Protein AF-A0AB33IJG3-F1 (afdb_monomer)

Structure (mmCIF, N/CA/C/O backbone):
data_AF-A0AB33IJG3-F1
#
_entry.id   AF-A0AB33IJG3-F1
#
loop_
_atom_site.group_PDB
_atom_site.id
_atom_site.type_symbol
_atom_site.label_atom_id
_atom_site.label_alt_id
_atom_site.label_comp_id
_atom_site.label_asym_id
_atom_site.label_entity_id
_atom_site.label_seq_id
_atom_site.pdbx_PDB_ins_code
_atom_site.Cartn_x
_atom_site.Cartn_y
_atom_site.Cartn_z
_atom_site.occupancy
_atom_site.B_iso_or_equiv
_atom_site.auth_seq_id
_atom_site.auth_comp_id
_atom_site.auth_asym_id
_atom_site.auth_atom_id
_atom_site.pdbx_PDB_model_num
ATOM 1 N N . MET A 1 1 ? 15.865 17.191 -61.580 1.00 46.16 1 MET A N 1
ATOM 2 C CA . MET A 1 1 ? 15.061 16.407 -60.621 1.00 46.16 1 MET A CA 1
ATOM 3 C C . MET A 1 1 ? 15.928 16.111 -59.413 1.00 46.16 1 MET A C 1
ATOM 5 O O . MET A 1 1 ? 16.702 15.171 -59.471 1.00 46.16 1 MET A O 1
ATOM 9 N N . THR A 1 2 ? 15.818 16.900 -58.347 1.00 46.81 2 THR A N 1
ATOM 10 C CA . THR A 1 2 ? 16.327 16.485 -57.034 1.00 46.81 2 THR A CA 1
ATOM 11 C C . THR A 1 2 ? 15.341 17.005 -56.003 1.00 46.81 2 THR A C 1
ATOM 13 O O . THR A 1 2 ? 15.429 18.148 -55.564 1.00 46.81 2 THR A O 1
ATOM 16 N N . MET A 1 3 ? 14.319 16.201 -55.711 1.00 41.41 3 MET A N 1
ATOM 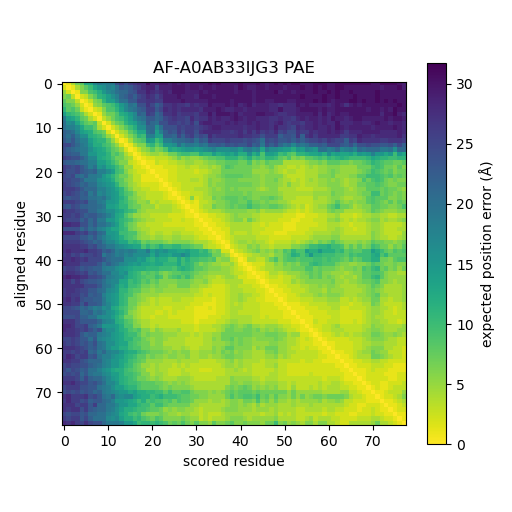17 C CA . MET A 1 3 ? 13.457 16.452 -54.564 1.00 41.41 3 MET A CA 1
ATOM 18 C C . MET A 1 3 ? 14.261 16.102 -53.318 1.00 41.41 3 MET A C 1
ATOM 20 O O . MET A 1 3 ? 14.586 14.938 -53.097 1.00 41.41 3 MET A O 1
ATOM 24 N N . GLY A 1 4 ? 14.626 17.125 -52.548 1.00 51.28 4 GLY A N 1
ATOM 25 C CA . GLY A 1 4 ? 15.123 16.948 -51.194 1.00 51.28 4 GLY A CA 1
ATOM 26 C C . GLY A 1 4 ? 14.025 16.287 -50.376 1.00 51.28 4 GLY A C 1
ATOM 27 O O . GLY A 1 4 ? 13.010 16.912 -50.074 1.00 51.28 4 GLY A O 1
ATOM 28 N N . ALA A 1 5 ? 14.210 15.006 -50.075 1.00 41.91 5 ALA A N 1
ATOM 29 C CA . ALA A 1 5 ? 13.436 14.323 -49.062 1.00 41.91 5 ALA A CA 1
ATOM 30 C C . ALA A 1 5 ? 13.691 15.055 -47.743 1.00 41.91 5 ALA A C 1
ATOM 32 O O . ALA A 1 5 ? 14.817 15.076 -47.255 1.00 41.91 5 ALA A O 1
ATOM 33 N N . PHE A 1 6 ? 12.659 15.702 -47.210 1.00 56.34 6 PHE A N 1
ATOM 34 C CA . PHE A 1 6 ? 12.645 16.151 -45.827 1.00 56.34 6 PHE A CA 1
ATOM 35 C C . PHE A 1 6 ? 12.730 14.874 -44.977 1.00 56.34 6 PHE A C 1
ATOM 37 O O . PHE A 1 6 ? 11.797 14.068 -45.041 1.00 56.34 6 PHE A O 1
ATOM 44 N N . PRO A 1 7 ? 13.820 14.615 -44.232 1.00 50.84 7 PRO A N 1
ATOM 45 C CA . PRO A 1 7 ? 13.764 13.580 -43.222 1.00 50.84 7 PRO A CA 1
ATOM 46 C C . PRO A 1 7 ? 12.856 14.149 -42.136 1.00 50.84 7 PRO A C 1
ATOM 48 O O . PRO A 1 7 ? 13.253 15.042 -41.394 1.00 50.84 7 PRO A O 1
ATOM 51 N N . SER A 1 8 ? 11.591 13.732 -42.112 1.00 52.06 8 SER A N 1
ATOM 52 C CA . SER A 1 8 ? 10.688 14.107 -41.029 1.00 52.06 8 SER A CA 1
ATOM 53 C C . SER A 1 8 ? 11.311 13.615 -39.714 1.00 52.06 8 SER A C 1
ATOM 55 O O . SER A 1 8 ? 11.416 12.403 -39.533 1.00 52.06 8 SER A O 1
ATOM 57 N N . PRO A 1 9 ? 11.709 14.504 -38.783 1.00 51.81 9 PRO A N 1
ATOM 58 C CA . PRO A 1 9 ? 12.416 14.139 -37.549 1.00 51.81 9 PRO A CA 1
ATOM 59 C C . PRO A 1 9 ? 11.503 13.455 -36.515 1.00 51.81 9 PRO A C 1
ATOM 61 O O . PRO A 1 9 ? 11.896 13.221 -35.380 1.00 51.81 9 PRO A O 1
ATOM 64 N N . ALA A 1 10 ? 10.267 13.136 -36.899 1.00 53.62 10 ALA A N 1
ATOM 65 C CA . ALA A 1 10 ? 9.239 12.588 -36.026 1.00 53.62 10 ALA A CA 1
ATOM 66 C C . ALA A 1 10 ? 9.386 11.076 -35.758 1.00 53.62 10 ALA A C 1
ATOM 68 O O . ALA A 1 10 ? 8.540 10.510 -35.076 1.00 53.62 10 ALA A O 1
ATOM 69 N N . GLN A 1 11 ? 10.415 10.409 -36.297 1.00 49.97 11 GLN A N 1
ATOM 70 C CA . GLN A 1 11 ? 10.620 8.965 -36.100 1.00 49.97 11 GLN A CA 1
ATOM 71 C C . GLN A 1 11 ? 11.354 8.597 -34.803 1.00 49.97 11 GLN A C 1
ATOM 73 O O . GLN A 1 11 ? 11.246 7.449 -34.385 1.00 49.97 11 GLN A O 1
ATOM 78 N N . ASP A 1 12 ? 12.014 9.544 -34.129 1.00 50.41 12 ASP A N 1
ATOM 79 C CA . ASP A 1 12 ? 12.764 9.255 -32.893 1.00 50.41 12 ASP A CA 1
ATOM 80 C C . ASP A 1 12 ? 12.033 9.649 -31.605 1.00 50.41 12 ASP A C 1
ATOM 82 O O . ASP A 1 12 ? 12.559 9.467 -30.509 1.00 50.41 12 ASP A O 1
ATOM 86 N N . TYR A 1 13 ? 10.798 10.141 -31.704 1.00 52.06 13 TYR A N 1
ATOM 87 C CA . TYR A 1 13 ? 9.971 10.400 -30.531 1.00 52.06 13 TYR A CA 1
ATOM 88 C C . TYR A 1 13 ? 8.891 9.328 -30.405 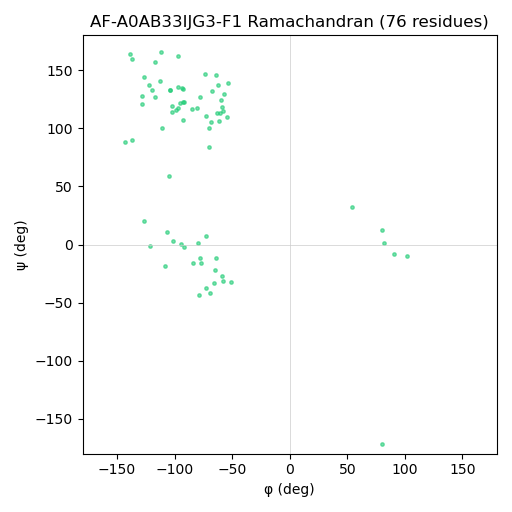1.00 52.06 13 TYR A C 1
ATOM 90 O O . TYR A 1 13 ? 7.692 9.596 -30.418 1.00 52.06 13 TYR A O 1
ATOM 98 N N . VAL A 1 14 ? 9.335 8.073 -30.299 1.00 60.88 14 VAL A N 1
ATOM 99 C CA . VAL A 1 14 ? 8.529 7.051 -29.631 1.00 60.88 14 VAL A CA 1
ATOM 100 C C . VAL A 1 14 ? 8.562 7.431 -28.157 1.00 60.88 14 VAL A C 1
ATOM 102 O O . VAL A 1 14 ? 9.433 7.002 -27.404 1.00 60.88 14 VAL A O 1
ATOM 105 N N . GLU A 1 15 ? 7.674 8.343 -27.776 1.00 63.91 15 GLU A N 1
ATOM 106 C CA . GLU A 1 15 ? 7.424 8.664 -26.381 1.00 63.91 15 GLU A CA 1
ATOM 107 C C . GLU A 1 15 ? 7.080 7.335 -25.698 1.00 63.91 15 GLU A C 1
ATOM 109 O O . GLU A 1 15 ? 6.093 6.684 -26.044 1.00 63.91 15 GLU A O 1
ATOM 114 N N . LYS A 1 16 ? 7.983 6.846 -24.839 1.00 68.19 16 LYS A N 1
ATOM 115 C CA . LYS A 1 16 ? 7.814 5.555 -24.171 1.00 68.19 16 LYS A CA 1
ATOM 116 C C . LYS A 1 16 ? 6.506 5.643 -23.382 1.00 68.19 16 LYS A C 1
ATOM 118 O O . LYS A 1 16 ? 6.384 6.520 -22.526 1.00 68.19 16 LYS A O 1
ATOM 123 N N . GLU A 1 17 ? 5.531 4.791 -23.704 1.00 77.88 17 GLU A N 1
ATOM 124 C CA . GLU A 1 17 ? 4.255 4.776 -22.987 1.00 77.88 17 GLU A CA 1
ATOM 125 C C . GLU A 1 17 ? 4.510 4.633 -21.482 1.00 77.88 17 GLU A C 1
ATOM 127 O O . GLU A 1 17 ? 5.404 3.900 -21.049 1.00 77.88 17 GLU A O 1
ATOM 132 N N . LEU A 1 18 ? 3.743 5.377 -20.685 1.00 79.81 18 LEU A N 1
ATOM 133 C CA . LEU A 1 18 ? 3.914 5.421 -19.241 1.00 79.81 18 LEU A CA 1
ATOM 134 C C . LEU A 1 18 ? 3.522 4.071 -18.622 1.00 79.81 18 LEU A C 1
ATOM 136 O O . LEU A 1 18 ? 2.337 3.772 -18.480 1.00 79.81 18 LEU A O 1
ATOM 140 N N . ASP A 1 19 ? 4.507 3.272 -18.211 1.00 85.06 19 ASP A N 1
ATOM 141 C CA . ASP A 1 19 ? 4.260 2.041 -17.457 1.00 85.06 19 ASP A CA 1
ATOM 142 C C . ASP A 1 19 ? 4.328 2.317 -15.949 1.00 85.06 19 ASP A C 1
ATOM 144 O O . ASP A 1 19 ? 5.400 2.491 -15.365 1.00 85.06 19 ASP A O 1
ATOM 148 N N . LEU A 1 20 ? 3.167 2.310 -15.289 1.00 83.44 20 LEU A N 1
ATOM 149 C CA . LEU A 1 20 ? 3.069 2.446 -13.832 1.00 83.44 20 LEU A CA 1
ATOM 150 C C . LEU A 1 20 ? 3.831 1.343 -13.086 1.00 83.44 20 LEU A C 1
ATOM 152 O O . LEU A 1 20 ? 4.299 1.568 -11.972 1.00 83.44 20 LEU A O 1
ATOM 156 N N . ASN A 1 21 ? 3.993 0.162 -13.688 1.00 85.50 21 ASN A N 1
ATOM 157 C CA . ASN A 1 21 ? 4.802 -0.894 -13.095 1.00 85.50 21 ASN A CA 1
ATOM 158 C C . ASN A 1 21 ? 6.285 -0.512 -13.109 1.00 85.50 21 ASN A C 1
ATOM 160 O O . ASN A 1 21 ? 6.964 -0.733 -12.115 1.00 85.50 21 ASN A O 1
ATOM 164 N N . GLU A 1 22 ? 6.798 0.076 -14.194 1.00 84.75 22 GLU A N 1
ATOM 165 C CA . GLU A 1 22 ? 8.188 0.555 -14.229 1.00 84.75 22 GLU A CA 1
ATOM 166 C C . GLU A 1 22 ? 8.417 1.715 -13.248 1.00 84.75 22 GLU A C 1
ATOM 168 O O . GLU A 1 22 ? 9.496 1.822 -12.668 1.00 84.75 22 GLU A O 1
ATOM 173 N N . LEU A 1 23 ? 7.405 2.561 -13.036 1.00 84.31 23 LEU A N 1
ATOM 174 C CA . LEU A 1 23 ? 7.508 3.721 -12.151 1.00 84.31 23 LEU A CA 1
ATOM 175 C C . LEU A 1 23 ? 7.394 3.375 -10.665 1.00 84.31 23 LEU A C 1
ATOM 177 O O . LEU A 1 23 ? 8.137 3.919 -9.850 1.00 84.31 23 LEU A O 1
ATOM 181 N N . CYS A 1 24 ? 6.448 2.510 -10.300 1.00 84.75 24 CYS A N 1
ATOM 182 C CA . CYS A 1 24 ? 6.074 2.285 -8.903 1.00 84.75 24 CYS A CA 1
ATOM 183 C C . CYS A 1 24 ? 6.542 0.932 -8.357 1.00 84.75 24 CYS A C 1
ATOM 185 O O . CYS A 1 24 ? 6.588 0.754 -7.141 1.00 84.75 24 CYS A O 1
ATOM 187 N N . ILE A 1 25 ? 6.881 -0.035 -9.218 1.00 87.94 25 ILE A N 1
ATOM 188 C CA . ILE A 1 25 ? 7.184 -1.408 -8.800 1.00 87.94 25 ILE A CA 1
ATOM 189 C C . ILE A 1 25 ? 8.666 -1.712 -9.002 1.00 87.94 25 ILE A C 1
ATOM 191 O O . ILE A 1 25 ? 9.110 -2.091 -10.084 1.00 87.94 25 ILE A O 1
ATOM 195 N N . ARG A 1 26 ? 9.440 -1.642 -7.912 1.00 84.19 26 ARG A N 1
ATOM 196 C CA . ARG A 1 26 ? 10.854 -2.061 -7.918 1.00 84.19 26 ARG A CA 1
ATOM 197 C C . ARG A 1 26 ? 11.003 -3.582 -7.982 1.00 84.19 26 ARG A C 1
ATOM 199 O O . ARG A 1 26 ? 11.920 -4.079 -8.633 1.00 84.19 26 ARG A O 1
ATOM 206 N N . ARG A 1 27 ? 10.124 -4.332 -7.305 1.00 87.56 27 ARG A N 1
ATOM 207 C CA . ARG A 1 27 ? 10.213 -5.796 -7.171 1.00 87.56 27 ARG A CA 1
ATOM 208 C C . ARG A 1 27 ? 8.847 -6.453 -7.354 1.00 87.56 27 ARG A C 1
ATOM 210 O O . ARG A 1 27 ? 8.133 -6.730 -6.399 1.00 87.56 27 ARG A O 1
ATOM 217 N N . ARG A 1 28 ? 8.509 -6.813 -8.597 1.00 84.50 28 ARG A N 1
ATOM 218 C CA . ARG A 1 28 ? 7.195 -7.404 -8.941 1.00 84.50 28 ARG A CA 1
ATOM 219 C C . ARG A 1 28 ? 6.779 -8.603 -8.074 1.00 84.50 28 ARG A C 1
ATOM 221 O O . ARG A 1 28 ? 5.596 -8.781 -7.834 1.00 84.50 28 ARG A O 1
ATOM 228 N N . ALA A 1 29 ? 7.725 -9.416 -7.599 1.00 88.06 29 ALA A N 1
ATOM 229 C CA . ALA A 1 29 ? 7.436 -10.603 -6.785 1.00 88.06 29 ALA A CA 1
ATOM 230 C C . ALA A 1 29 ? 7.093 -10.303 -5.308 1.00 88.06 29 ALA A C 1
ATOM 232 O O . ALA A 1 29 ? 6.585 -11.178 -4.602 1.00 88.06 29 ALA A O 1
ATOM 233 N N . SER A 1 30 ? 7.399 -9.098 -4.822 1.00 89.25 30 SER A N 1
ATOM 234 C CA . SER A 1 30 ? 7.149 -8.666 -3.440 1.00 89.25 30 SER A CA 1
ATOM 235 C C . SER A 1 30 ? 6.263 -7.428 -3.340 1.00 89.25 30 SER A C 1
ATOM 237 O O . SER A 1 30 ? 5.932 -7.013 -2.232 1.00 89.25 30 SER A O 1
ATOM 239 N N . THR A 1 31 ? 5.837 -6.872 -4.471 1.00 90.44 31 THR A N 1
ATOM 240 C CA . THR A 1 31 ? 4.935 -5.729 -4.505 1.00 90.44 31 THR A CA 1
ATOM 241 C C . THR A 1 31 ? 3.475 -6.160 -4.595 1.00 90.44 31 THR A C 1
ATOM 243 O O . THR A 1 31 ? 3.113 -7.007 -5.410 1.00 90.44 31 THR A O 1
ATOM 246 N N . PHE A 1 32 ? 2.628 -5.551 -3.772 1.00 88.94 32 PHE A N 1
ATOM 247 C CA . PHE A 1 32 ? 1.184 -5.749 -3.772 1.00 88.94 32 PHE A CA 1
ATOM 248 C C . PHE A 1 32 ? 0.463 -4.411 -3.617 1.00 88.94 32 PHE A C 1
ATOM 250 O O . PHE A 1 32 ? 1.041 -3.418 -3.176 1.00 88.94 32 PHE A O 1
ATOM 257 N N . PHE A 1 33 ? -0.805 -4.388 -4.014 1.00 89.25 33 PHE A N 1
ATOM 258 C CA . PHE A 1 33 ? -1.638 -3.195 -3.948 1.00 89.25 33 PHE A CA 1
ATOM 259 C C . PHE A 1 33 ? -2.615 -3.303 -2.783 1.00 89.25 33 PHE A C 1
ATOM 261 O O . PHE A 1 33 ? -3.279 -4.328 -2.623 1.00 89.25 33 PHE A O 1
ATOM 268 N N . VAL A 1 34 ? -2.723 -2.237 -1.997 1.00 87.56 34 VAL A N 1
ATOM 269 C CA . VAL A 1 34 ? -3.686 -2.119 -0.898 1.00 87.56 34 VAL A CA 1
ATOM 270 C C . VAL A 1 34 ? -4.583 -0.930 -1.183 1.00 87.56 34 VAL A C 1
ATOM 272 O O . VAL A 1 34 ? -4.097 0.139 -1.539 1.00 87.56 34 VAL A O 1
ATOM 275 N N . ARG A 1 35 ? -5.896 -1.106 -1.032 1.00 87.38 35 ARG A N 1
ATOM 276 C CA . ARG A 1 35 ? -6.834 0.013 -1.106 1.00 87.38 35 ARG A CA 1
ATOM 277 C C . ARG A 1 35 ? -7.064 0.557 0.295 1.00 87.38 35 ARG A C 1
ATOM 279 O O . ARG A 1 35 ? -7.494 -0.192 1.172 1.00 87.38 35 ARG A O 1
ATOM 286 N N . ALA A 1 36 ? -6.794 1.841 0.485 1.00 85.75 36 ALA A N 1
ATOM 287 C CA . ALA A 1 36 ? -7.119 2.537 1.714 1.00 85.75 36 ALA A CA 1
ATOM 288 C C . ALA A 1 36 ? -8.639 2.534 1.922 1.00 85.75 36 ALA A C 1
ATOM 290 O O . ALA A 1 36 ? -9.414 2.722 0.981 1.00 85.75 36 ALA A O 1
ATOM 291 N N . SER A 1 37 ? -9.054 2.286 3.161 1.00 82.38 37 SER A N 1
ATOM 292 C CA . SER A 1 37 ? -10.454 2.291 3.571 1.00 82.38 37 SER A CA 1
ATOM 293 C C . SER A 1 37 ? -10.609 3.192 4.788 1.00 82.38 37 SER A C 1
ATOM 295 O O . SER A 1 37 ? -9.924 3.014 5.796 1.00 82.38 37 SER A O 1
ATOM 297 N N . GLY A 1 38 ? -11.541 4.133 4.709 1.00 79.00 38 GLY A N 1
ATOM 298 C CA . GLY A 1 38 ? -11.806 5.125 5.740 1.00 79.00 38 GLY A CA 1
ATOM 299 C C . GLY A 1 38 ? -10.835 6.309 5.738 1.00 79.00 38 GLY A C 1
ATOM 300 O O . GLY A 1 38 ? -10.024 6.506 4.839 1.00 79.00 38 GLY A O 1
ATOM 301 N N . CYS A 1 39 ? -10.947 7.133 6.779 1.00 69.75 39 CYS A N 1
ATOM 302 C CA . CYS A 1 39 ? -10.287 8.439 6.872 1.00 69.75 39 CYS A CA 1
ATOM 303 C C . CYS A 1 39 ? -9.103 8.462 7.850 1.00 69.75 39 CYS A C 1
ATOM 305 O O . CYS A 1 39 ? -8.614 9.535 8.197 1.00 69.75 39 CYS A O 1
ATOM 307 N N . SER A 1 40 ? -8.657 7.298 8.333 1.00 67.12 40 SER A N 1
ATOM 308 C CA . SER A 1 40 ? -7.675 7.183 9.423 1.00 67.12 40 SER A CA 1
ATOM 309 C C . SER A 1 40 ? -6.291 7.749 9.085 1.00 67.12 40 SER A C 1
ATOM 311 O O . SER A 1 40 ? -5.477 7.932 9.986 1.00 67.12 40 SER A O 1
ATOM 313 N N . MET A 1 41 ? -6.031 8.052 7.810 1.00 70.94 41 MET A N 1
ATOM 314 C CA . MET A 1 41 ? -4.742 8.524 7.311 1.00 70.94 41 MET A CA 1
ATOM 315 C C . MET A 1 41 ? -4.795 9.831 6.516 1.00 70.94 41 MET A C 1
ATOM 317 O O . MET A 1 41 ? -3.853 10.151 5.789 1.00 70.94 41 MET A O 1
ATOM 321 N N . GLN A 1 42 ? -5.852 10.627 6.677 1.00 76.88 42 GLN A N 1
ATOM 322 C CA . GLN A 1 42 ? -5.938 11.920 5.990 1.00 76.88 42 GLN A CA 1
ATOM 323 C C . GLN A 1 42 ? -4.764 12.850 6.338 1.00 76.88 42 GLN A C 1
ATOM 325 O O . GLN A 1 42 ? -4.292 13.589 5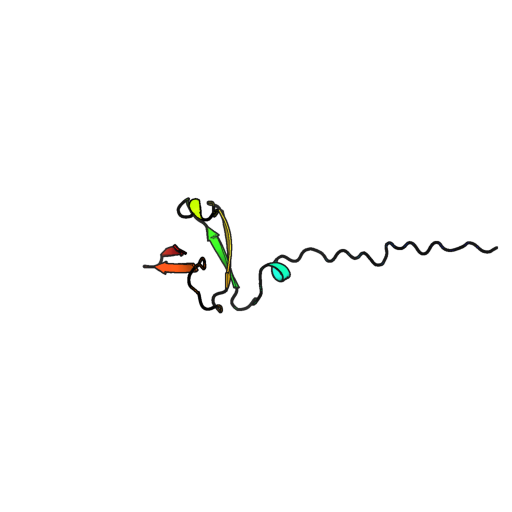.478 1.00 76.88 42 GLN A O 1
ATOM 330 N N . GLU A 1 43 ? -4.225 12.760 7.558 1.00 75.56 43 GLU A N 1
ATOM 331 C CA . GLU A 1 43 ? -3.036 13.515 7.984 1.00 75.56 43 GLU A CA 1
ATOM 332 C C . GLU A 1 43 ? -1.761 13.133 7.211 1.00 75.56 43 GLU A C 1
ATOM 334 O O . GLU A 1 43 ? -0.818 13.918 7.133 1.00 75.56 43 GLU A O 1
ATOM 339 N N . LEU A 1 44 ? -1.732 11.935 6.618 1.00 76.25 44 LEU A N 1
ATOM 340 C CA . LEU A 1 44 ? -0.649 11.451 5.758 1.00 76.25 44 LEU A CA 1
ATOM 341 C C . LEU A 1 44 ? -0.927 11.705 4.268 1.00 76.25 44 LEU A C 1
ATOM 343 O O . LEU A 1 44 ? -0.100 11.352 3.432 1.00 76.25 44 LEU A O 1
ATOM 347 N N . GLY A 1 45 ? -2.068 12.318 3.937 1.00 81.88 45 GLY A N 1
ATOM 348 C CA . GLY A 1 45 ? -2.512 12.543 2.563 1.00 81.88 45 GLY A CA 1
ATOM 349 C C . GLY A 1 45 ? -3.159 11.324 1.901 1.00 81.88 45 GLY A C 1
ATOM 350 O O . GLY A 1 45 ? -3.352 11.353 0.692 1.00 81.88 45 GLY A O 1
ATOM 351 N N . LEU A 1 46 ? -3.493 10.278 2.668 1.00 83.75 46 LEU A N 1
ATOM 352 C CA . LEU A 1 46 ? -4.177 9.082 2.171 1.00 83.75 46 LEU A CA 1
ATOM 353 C C . LEU A 1 46 ? -5.680 9.190 2.445 1.00 83.75 46 LEU A C 1
ATOM 355 O O . LEU A 1 46 ? -6.121 9.264 3.597 1.00 83.75 46 LEU A O 1
ATOM 359 N N . CYS A 1 47 ? -6.457 9.209 1.369 1.00 85.25 47 CYS A N 1
ATOM 360 C CA . CYS A 1 47 ? -7.909 9.266 1.385 1.00 85.25 47 CYS A CA 1
ATOM 361 C C . CYS A 1 47 ? -8.534 7.875 1.228 1.00 85.25 47 CYS A C 1
ATOM 363 O O . CYS A 1 47 ? -7.908 6.920 0.765 1.00 85.25 47 CYS A O 1
ATOM 365 N N . ASP A 1 48 ? -9.811 7.775 1.595 1.00 86.31 48 ASP A N 1
ATOM 366 C CA . ASP A 1 48 ? -10.614 6.588 1.307 1.00 86.31 48 ASP A CA 1
ATOM 367 C C . ASP A 1 48 ? -10.636 6.312 -0.204 1.00 86.31 48 ASP A C 1
ATOM 369 O O . ASP A 1 48 ? -10.912 7.205 -1.006 1.00 86.31 48 ASP A O 1
ATOM 373 N N . GLY A 1 49 ? -10.341 5.069 -0.584 1.00 87.00 49 GLY A N 1
ATOM 374 C CA . GLY A 1 49 ? -10.291 4.640 -1.980 1.00 87.00 49 GLY A CA 1
ATOM 375 C C . GLY A 1 49 ? -8.926 4.764 -2.657 1.00 87.00 49 GLY A C 1
ATOM 376 O O . GLY A 1 49 ? -8.769 4.212 -3.749 1.00 87.00 49 GLY A O 1
ATOM 377 N N . ASP A 1 50 ? -7.936 5.396 -2.021 1.00 88.75 50 ASP A N 1
ATOM 378 C CA . ASP A 1 50 ? -6.585 5.498 -2.577 1.00 88.75 50 ASP A CA 1
ATOM 379 C C . ASP A 1 50 ? -5.917 4.124 -2.703 1.00 88.75 50 ASP A C 1
ATOM 381 O O . ASP A 1 50 ? -6.119 3.223 -1.883 1.00 88.75 50 ASP A O 1
ATOM 385 N N . ILE A 1 51 ? -5.094 3.960 -3.741 1.00 88.50 51 ILE A N 1
ATOM 386 C CA . ILE A 1 51 ? -4.339 2.729 -3.987 1.00 88.50 51 ILE A CA 1
ATOM 387 C C . ILE A 1 51 ? -2.892 2.939 -3.556 1.00 88.50 51 ILE A C 1
ATOM 389 O O . ILE A 1 51 ? -2.171 3.762 -4.114 1.00 88.50 51 ILE A O 1
ATOM 393 N N . MET A 1 52 ? -2.456 2.138 -2.592 1.00 88.38 52 MET A N 1
ATOM 394 C CA . MET A 1 52 ? -1.082 2.081 -2.121 1.00 88.38 52 MET A CA 1
ATOM 395 C C . MET A 1 52 ? -0.339 0.934 -2.798 1.00 88.38 52 MET A C 1
ATOM 397 O O . MET A 1 52 ? -0.849 -0.184 -2.880 1.00 88.38 52 MET A O 1
ATOM 401 N N . VAL A 1 53 ? 0.887 1.206 -3.237 1.00 90.25 53 VAL A N 1
ATOM 402 C CA . VAL A 1 53 ? 1.826 0.200 -3.744 1.00 90.25 53 VAL A CA 1
ATOM 403 C C . VAL A 1 53 ? 2.785 -0.148 -2.613 1.00 90.25 53 VAL A C 1
ATOM 405 O O . VAL A 1 53 ? 3.522 0.718 -2.151 1.00 90.25 53 VAL A O 1
ATOM 408 N N . VAL A 1 54 ? 2.758 -1.392 -2.142 1.00 89.06 54 VAL A N 1
ATOM 409 C CA . VAL A 1 54 ? 3.506 -1.831 -0.957 1.00 89.06 54 VAL A CA 1
ATOM 410 C C . VAL A 1 54 ? 4.522 -2.890 -1.359 1.00 89.06 54 VAL A C 1
ATOM 412 O O . VAL A 1 54 ? 4.149 -3.885 -1.976 1.00 89.06 54 VAL A O 1
ATOM 415 N N . ASP A 1 55 ? 5.794 -2.705 -1.005 1.00 91.06 55 ASP A N 1
ATOM 416 C CA . ASP A 1 55 ? 6.841 -3.722 -1.169 1.00 91.06 55 ASP A CA 1
ATOM 417 C C . ASP A 1 55 ? 7.130 -4.398 0.178 1.00 91.06 55 ASP A C 1
ATOM 419 O O . ASP A 1 55 ? 7.638 -3.767 1.099 1.00 91.06 55 ASP A O 1
ATOM 423 N N . ARG A 1 56 ? 6.821 -5.697 0.307 1.00 89.62 56 ARG A N 1
ATOM 424 C CA . ARG A 1 56 ? 7.088 -6.455 1.550 1.00 89.62 56 ARG A 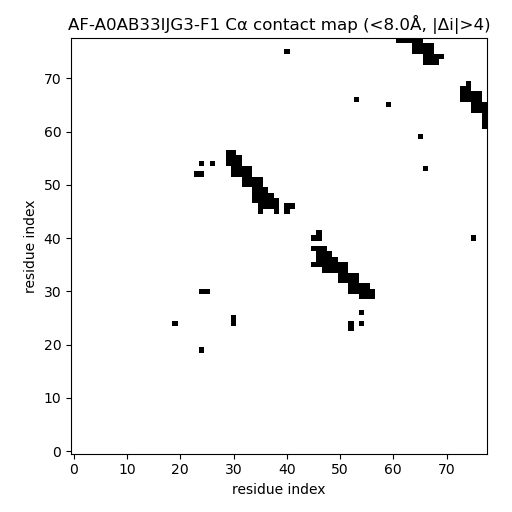CA 1
ATOM 425 C C . ARG A 1 56 ? 8.544 -6.883 1.726 1.00 89.62 56 ARG A C 1
ATOM 427 O O . ARG A 1 56 ? 8.876 -7.451 2.759 1.00 89.62 56 ARG A O 1
ATOM 434 N N . ALA A 1 57 ? 9.376 -6.766 0.691 1.00 89.19 57 ALA A N 1
ATOM 435 C CA . ALA A 1 57 ? 10.767 -7.218 0.747 1.00 89.19 57 ALA A CA 1
ATOM 436 C C . ALA A 1 57 ? 11.734 -6.112 1.195 1.00 89.19 57 ALA A C 1
ATOM 438 O O . ALA A 1 57 ? 12.943 -6.349 1.247 1.00 89.19 57 ALA A O 1
ATOM 439 N N . GLU A 1 58 ? 11.237 -4.902 1.434 1.00 87.38 58 GLU A N 1
ATOM 440 C CA . GLU A 1 58 ? 12.009 -3.795 1.990 1.00 87.38 58 GLU A CA 1
ATOM 441 C C . GLU A 1 58 ? 11.841 -3.778 3.515 1.00 87.38 58 GLU A C 1
ATOM 443 O O . GLU A 1 58 ? 10.740 -3.975 4.030 1.00 87.38 58 GLU A O 1
ATOM 448 N N . GLU A 1 59 ? 12.949 -3.616 4.243 1.00 88.25 59 GLU A N 1
ATOM 449 C CA . GLU A 1 59 ? 12.897 -3.454 5.696 1.00 88.25 59 GLU A CA 1
ATOM 450 C C . GLU A 1 59 ? 12.471 -2.025 6.019 1.00 88.25 59 GLU A C 1
ATOM 452 O O . GLU A 1 59 ? 13.082 -1.071 5.540 1.00 88.25 59 GLU A O 1
ATOM 457 N N . ALA A 1 60 ? 11.432 -1.887 6.838 1.00 90.00 60 ALA A N 1
ATOM 458 C CA . ALA A 1 60 ? 10.937 -0.587 7.259 1.00 90.00 60 ALA A CA 1
ATOM 459 C C . ALA A 1 60 ? 11.949 0.133 8.157 1.00 90.00 60 ALA A C 1
ATOM 461 O O . ALA A 1 60 ? 12.438 -0.438 9.138 1.00 90.00 60 ALA A O 1
ATOM 462 N N . ILE A 1 61 ? 12.210 1.405 7.861 1.00 91.88 61 ILE A N 1
ATOM 463 C CA . ILE A 1 61 ? 13.041 2.278 8.691 1.00 91.88 61 ILE A CA 1
ATOM 464 C C . ILE A 1 61 ? 12.208 3.384 9.342 1.00 91.88 61 ILE A C 1
ATOM 466 O O . ILE A 1 61 ? 11.051 3.630 9.004 1.00 91.88 61 ILE A O 1
ATOM 470 N N . HIS A 1 62 ? 12.794 4.053 10.336 1.00 89.38 62 HIS A N 1
ATOM 471 C CA . HIS A 1 62 ? 12.105 5.121 11.051 1.00 89.38 62 HIS A CA 1
ATOM 472 C C . HIS A 1 62 ? 11.689 6.254 10.100 1.00 89.38 62 HIS A C 1
ATOM 474 O O . HIS A 1 62 ? 12.539 6.857 9.445 1.00 89.38 62 HIS A O 1
ATOM 480 N N . GLY A 1 63 ? 10.391 6.571 10.090 1.00 86.50 63 GLY A N 1
ATOM 481 C CA . GLY A 1 63 ? 9.800 7.611 9.250 1.00 86.50 63 GLY A CA 1
ATOM 482 C C . GLY A 1 63 ? 9.066 7.084 8.015 1.00 86.50 63 GLY A C 1
ATOM 483 O O . GLY A 1 63 ? 8.353 7.872 7.381 1.00 86.50 63 GLY A O 1
ATOM 484 N N . ASP A 1 64 ? 9.198 5.791 7.710 1.00 88.69 64 ASP A N 1
ATOM 485 C CA . ASP A 1 64 ? 8.485 5.134 6.617 1.00 88.69 64 ASP A CA 1
ATOM 486 C C . ASP A 1 64 ? 7.016 4.911 6.950 1.00 88.69 64 ASP A C 1
ATOM 488 O O . ASP A 1 64 ? 6.642 4.620 8.083 1.00 88.69 64 ASP A O 1
ATOM 492 N N . ILE A 1 65 ? 6.173 4.978 5.922 1.00 88.19 65 ILE A N 1
ATOM 493 C CA . ILE A 1 65 ? 4.778 4.570 6.049 1.00 88.19 65 ILE A CA 1
ATOM 494 C C . ILE A 1 65 ? 4.697 3.061 5.824 1.00 88.19 65 ILE A C 1
ATOM 496 O O . ILE A 1 65 ? 4.983 2.572 4.732 1.00 88.19 65 ILE A O 1
ATOM 500 N N . VAL A 1 66 ? 4.276 2.331 6.851 1.00 89.94 66 VAL A N 1
ATOM 501 C CA . VAL A 1 66 ? 4.175 0.871 6.845 1.00 89.94 66 VAL A CA 1
ATOM 502 C C . VAL A 1 66 ? 2.728 0.419 6.912 1.0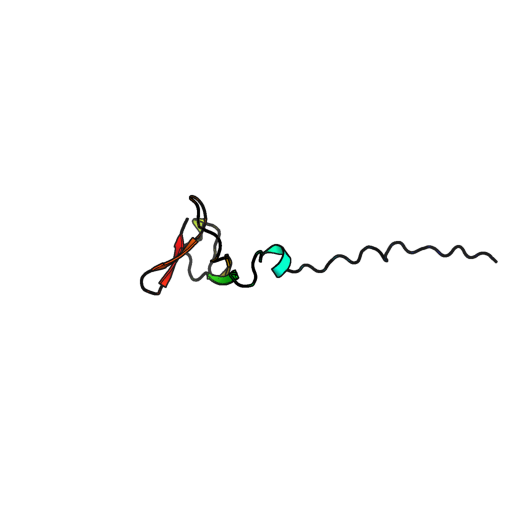0 89.94 66 VAL A C 1
ATOM 504 O O . VAL A 1 66 ? 1.922 0.971 7.662 1.00 89.94 66 VAL A O 1
ATOM 507 N N . VAL A 1 67 ? 2.409 -0.629 6.155 1.00 88.69 67 VAL A N 1
ATOM 508 C CA . VAL A 1 67 ? 1.163 -1.385 6.307 1.00 88.69 67 VAL A CA 1
ATOM 509 C C . VAL A 1 67 ? 1.455 -2.580 7.205 1.00 88.69 67 VAL A C 1
ATOM 511 O O . VAL A 1 67 ? 2.329 -3.386 6.891 1.00 88.69 67 VAL A O 1
ATOM 514 N N . VAL A 1 68 ? 0.738 -2.692 8.319 1.00 87.56 68 VAL A N 1
ATOM 515 C CA . VAL A 1 68 ? 0.894 -3.778 9.292 1.00 87.56 68 VAL A CA 1
ATOM 516 C C . VAL A 1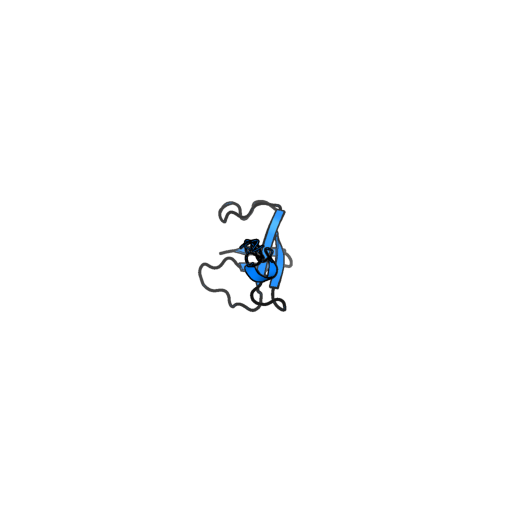 68 ? -0.450 -4.440 9.558 1.00 87.56 68 VAL A C 1
ATOM 518 O O . VAL A 1 68 ? -1.488 -3.784 9.574 1.00 87.56 68 VAL A O 1
ATOM 521 N N . GLU A 1 69 ? -0.429 -5.752 9.757 1.00 86.12 69 GLU A N 1
ATOM 522 C CA . GLU A 1 69 ? -1.594 -6.514 10.198 1.00 86.12 69 GLU A CA 1
ATOM 523 C C . GLU A 1 69 ? -1.575 -6.593 11.727 1.00 86.12 69 GLU A C 1
ATOM 525 O O . GLU A 1 69 ? -0.597 -7.055 12.319 1.00 86.12 69 GLU A O 1
ATOM 530 N N . VAL A 1 70 ? -2.644 -6.129 12.368 1.00 86.69 70 VAL A N 1
ATOM 531 C CA . VAL A 1 70 ? -2.846 -6.218 13.817 1.00 86.69 70 VAL A CA 1
ATOM 532 C C . VAL A 1 70 ? -4.216 -6.835 14.048 1.00 86.69 70 VAL A C 1
ATOM 534 O O . VAL A 1 70 ? -5.213 -6.317 13.561 1.00 86.69 70 VAL A O 1
ATOM 537 N N . ASP A 1 71 ? -4.259 -7.968 14.749 1.00 88.44 71 ASP A N 1
ATOM 538 C CA . ASP A 1 71 ? -5.495 -8.706 15.051 1.00 88.44 71 ASP A CA 1
ATOM 539 C C . ASP A 1 71 ? -6.354 -9.051 13.812 1.00 88.44 71 ASP A C 1
ATOM 541 O O . ASP A 1 71 ? -7.579 -9.130 13.883 1.00 88.44 71 ASP A O 1
ATOM 545 N N . GLY A 1 72 ? -5.708 -9.286 12.663 1.00 83.62 72 GLY A N 1
ATOM 546 C CA . GLY A 1 72 ? -6.375 -9.584 11.389 1.00 83.62 72 GLY A CA 1
ATOM 547 C C . GLY A 1 72 ? -6.871 -8.349 10.630 1.00 83.62 72 GLY A C 1
ATOM 548 O O . GLY A 1 72 ? -7.450 -8.485 9.550 1.00 83.62 72 GLY A O 1
ATOM 549 N N . GLU A 1 73 ? -6.635 -7.147 11.159 1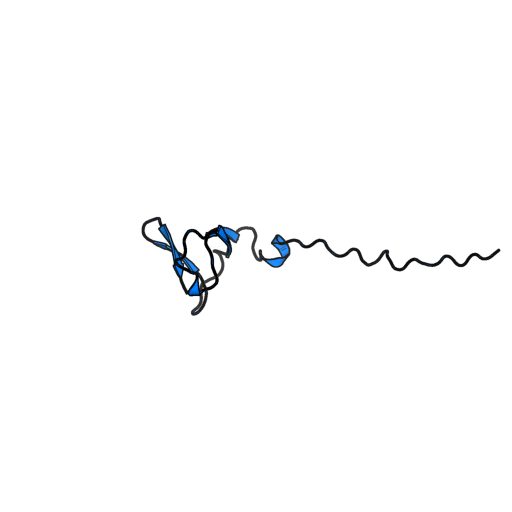.00 81.00 73 GLU A N 1
ATOM 550 C CA . GLU A 1 73 ?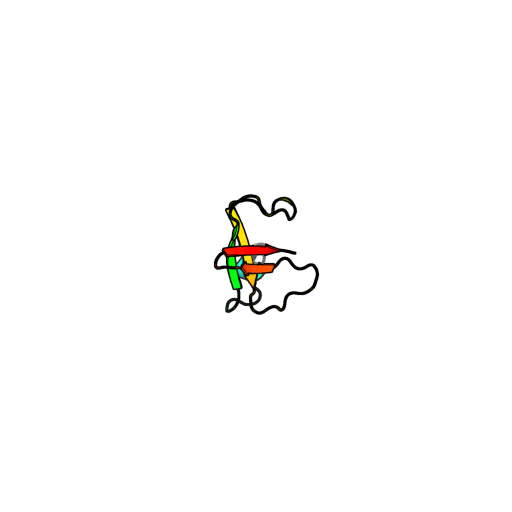 -6.941 -5.882 10.501 1.00 81.00 73 GLU A CA 1
ATOM 551 C C . GLU A 1 73 ? -5.673 -5.231 9.944 1.00 81.00 73 GLU A C 1
ATOM 553 O O . GLU A 1 73 ? -4.652 -5.107 10.624 1.00 81.00 73 GLU A O 1
ATOM 558 N N . PHE A 1 74 ? -5.741 -4.769 8.694 1.00 80.69 74 PHE A N 1
ATOM 559 C CA . PHE A 1 74 ? -4.667 -3.975 8.108 1.00 80.69 74 PHE A CA 1
ATOM 560 C C . PHE A 1 74 ? -4.778 -2.532 8.578 1.00 80.69 74 PHE A C 1
ATOM 562 O O . PHE A 1 74 ? -5.741 -1.828 8.268 1.00 80.69 74 PHE A O 1
ATOM 569 N N . ILE A 1 75 ? -3.751 -2.080 9.282 1.00 84.44 75 ILE A N 1
ATOM 570 C CA . ILE A 1 75 ? -3.583 -0.691 9.678 1.00 84.44 75 ILE A CA 1
ATOM 571 C C . ILE A 1 75 ? -2.330 -0.133 9.022 1.00 84.44 75 ILE A C 1
ATOM 573 O O . ILE A 1 75 ? -1.399 -0.852 8.665 1.00 84.44 75 ILE A O 1
ATOM 577 N N . VAL A 1 76 ? -2.294 1.181 8.886 1.00 84.94 76 VAL A N 1
ATOM 578 C CA . VAL A 1 76 ? -1.149 1.870 8.309 1.00 84.94 76 VAL A CA 1
ATOM 579 C C . VAL A 1 76 ? -0.623 2.881 9.317 1.00 84.94 76 VAL A C 1
ATOM 581 O O . VAL A 1 76 ? -1.396 3.543 10.019 1.00 84.94 76 VAL A O 1
ATOM 584 N N . LYS A 1 77 ? 0.700 2.937 9.446 1.00 83.94 77 LYS A N 1
ATOM 585 C CA . LYS A 1 77 ? 1.424 3.722 10.451 1.00 83.94 77 LYS A CA 1
ATOM 586 C C . LYS A 1 77 ? 2.654 4.382 9.835 1.00 83.94 77 LYS A C 1
ATOM 588 O O . LYS A 1 77 ? 3.062 4.001 8.747 1.00 83.94 77 LYS A O 1
ATOM 593 N N . ARG A 1 78 ? 3.200 5.372 10.539 1.00 82.94 78 ARG A N 1
ATOM 594 C CA . ARG A 1 78 ? 4.486 6.024 10.263 1.00 82.94 78 ARG A CA 1
ATOM 595 C C . ARG A 1 78 ? 5.476 5.661 11.369 1.00 82.94 78 ARG A C 1
ATOM 597 O O . ARG A 1 78 ? 4.986 5.506 12.512 1.00 82.94 78 ARG A O 1
#

Radius of gyration: 21.9 Å; Cα contacts (8 Å, |Δi|>4): 75; chains: 1; bounding box: 28×28×76 Å

Sequence (78 aa):
MTMGAFPSPAQDYVEKELDLNELCIRRRASTFFVRASGCSMQELGLCDGDIMVVDRAEEAIHGDIVVVEVDGEFIVKR

Solvent-accessible surface area (backbone atoms only — not comparable to full-atom values): 5357 Å² total; per-residue (Å²): 142,80,83,79,75,76,79,71,78,73,78,78,66,74,71,75,77,89,51,65,56,78,73,71,45,93,47,75,92,43,46,48,79,45,70,41,76,56,68,92,36,49,94,77,72,42,46,57,70,38,77,44,81,44,61,74,79,60,83,86,56,95,80,43,80,44,81,45,76,55,99,88,40,82,46,74,48,99

Mean predicted aligned error: 11.0 Å

InterPro domains:
  IPR006197 Peptidase S24, LexA-like [PR00726] (32-42)
  IPR006197 Peptidase S24, LexA-like [PR00726] (43-54)
  IPR006197 Peptidase S24, LexA-like [PR00726] (71-78)
  IPR015927 Peptidase S24/S26A/S26B/S26C [PF00717] (6-78)
  IPR036286 LexA/Signal peptidase-like superfa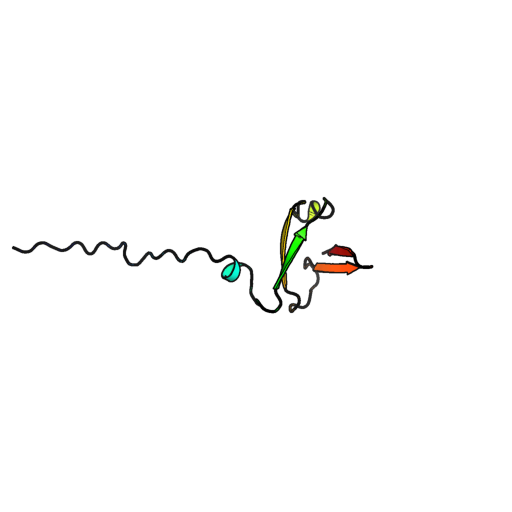mily [SSF51306] (5-78)
  IPR039418 LexA-like [cd06529] (32-78)
  IPR050077 LexA repressor [PTHR33516] (6-78)

Nearest PDB structures (foldseek):
  1ay9-assembly1_A  TM=8.993E-01  e=4.813E-05  Escherichia coli
  8gmt-assembly1_A  TM=9.079E-01  e=3.783E-04  Escherichia coli
  1i4v-assembly1_B  TM=6.213E-01  e=5.569E-04  Escherichia coli
  3k3r-assembly1_F  TM=8.505E-01  e=1.248E-01  Escherichia coli K-12

Organism: NCBI:txid1463165

Secondary structure (DSSP, 8-state):
--------GGGS-------HHHHH-S-TTTEEEEE--SSTTGGGTPPTTPEEEEETTSPP-TT--EEEEETTEEEEE-

pLDDT: mean 78.34, std 14.33, range [41.41, 91.88]

Foldseek 3Di:
DDDPDDPPPPPPPPPPPDDPCVVQPPDPVQKDKDADADDPCVVVVHDHGDIDIDGPVDDDDPPDWDFDADPNDTDIDD